Protein AF-A0A4Y7PUH2-F1 (afdb_monomer_lite)

Sequence (169 aa):
MDHGSFLKLSSLLRPISTHQSQHYDCTCISAQPSDKLIPETSFTLYLKQKSTLPPDWSSHIQSKGQLYFYNRTTRIVTEANVHDVSTLERICRWSLVLYHMVRIEQFNLPPRFEIFLELEEGDCDACNYYLVDHDSQTEFWLQDVNSDEVFGLITNIRALRMSIVLLNP

InterPro domains:
  IPR001202 WW domain [PS50020] (51-75)
  IPR036020 WW domain superfamily [SSF51045] (46-76)

Organism: NCBI:txid50990

pLDDT: mean 74.88, std 19.18, range [26.8, 96.44]

Foldseek 3Di:
DDPVVLVVQVVLEAEADPVPPCVPVPPPPPPDDDDDDDPPCNVVVVVVPPLPQDPQKDWDADPVRQIWIARPVLQEIESFDRSDVVSVVLVVVVSVSVVVLCVVVVPDDDPDKHKYWYADPDPRSHIYIWMADPVLLEIDDSDDDDCCVRVVPCPDCVVVPRYDDVDDD

Secondary structure (DSSP, 8-state):
--HHHHHHHHHTEEE--TTTSGGG---------------TTHHHHHTT---PPPTTEEEEE-TTS-EEEEETTTTEEE-S-TTSHHHHHHHHHHHHHHHHHHHHTT----TTEEEEEEEPSSS---EEEEEEETTTTEEE-SS---HHHHHTT---TTGGGTTS-----

Radius of gyration: 18.95 Å; chains: 1; bounding box: 45×47×54 Å

Structure (mmCIF, N/CA/C/O backbone):
data_AF-A0A4Y7PUH2-F1
#
_entry.id   AF-A0A4Y7PUH2-F1
#
loop_
_atom_site.group_PDB
_atom_site.id
_atom_site.type_symbol
_atom_site.label_atom_id
_atom_site.label_alt_id
_atom_site.label_comp_id
_atom_site.label_asym_id
_atom_site.label_entity_id
_atom_site.label_seq_id
_atom_site.pdbx_PDB_ins_code
_atom_site.Cartn_x
_atom_site.Cartn_y
_atom_site.Cartn_z
_atom_site.occupancy
_atom_site.B_iso_or_equiv
_atom_site.auth_seq_id
_atom_site.auth_comp_id
_atom_site.auth_asym_id
_atom_site.auth_atom_id
_atom_site.pdbx_PDB_model_num
ATOM 1 N N . MET A 1 1 ? 0.565 8.765 -16.390 1.00 64.94 1 MET A N 1
ATOM 2 C CA . MET A 1 1 ? 1.526 7.662 -16.578 1.00 64.94 1 MET A CA 1
ATOM 3 C C . MET A 1 1 ? 1.297 7.101 -17.972 1.00 64.94 1 MET A C 1
ATOM 5 O O . MET A 1 1 ? 0.141 6.865 -18.307 1.00 64.94 1 MET A O 1
ATOM 9 N N . ASP A 1 2 ? 2.329 7.004 -18.809 1.00 83.50 2 ASP A N 1
ATOM 10 C CA . ASP A 1 2 ? 2.220 6.355 -20.122 1.00 83.50 2 ASP A CA 1
ATOM 11 C C . ASP A 1 2 ? 2.234 4.822 -19.980 1.00 83.50 2 ASP A C 1
ATOM 13 O O . ASP A 1 2 ? 2.615 4.287 -18.936 1.00 83.50 2 ASP A O 1
ATOM 17 N N . HIS A 1 3 ? 1.804 4.113 -21.026 1.00 76.81 3 HIS A N 1
ATOM 18 C CA . HIS A 1 3 ? 1.645 2.658 -20.986 1.00 76.81 3 HIS A CA 1
ATOM 19 C C . HIS A 1 3 ? 2.973 1.906 -20.778 1.00 76.81 3 HIS A C 1
ATOM 21 O O . HIS A 1 3 ? 3.003 0.920 -20.046 1.00 76.81 3 HIS A O 1
ATOM 27 N N . GLY A 1 4 ? 4.082 2.388 -21.353 1.00 76.69 4 GLY A N 1
ATOM 28 C CA . GLY A 1 4 ? 5.394 1.749 -21.211 1.00 76.69 4 GLY A CA 1
ATOM 29 C C . GLY A 1 4 ? 5.956 1.881 -19.795 1.00 76.69 4 GLY A C 1
ATOM 30 O O . GLY A 1 4 ? 6.429 0.902 -19.216 1.00 76.69 4 GLY A O 1
ATOM 31 N N . SER A 1 5 ? 5.839 3.070 -19.200 1.00 77.44 5 SER A N 1
ATOM 32 C CA . SER A 1 5 ? 6.219 3.307 -17.803 1.00 77.44 5 SER A CA 1
ATOM 33 C C . SER A 1 5 ? 5.372 2.495 -16.824 1.00 77.44 5 SER A C 1
ATOM 35 O O . SER A 1 5 ? 5.904 1.980 -15.843 1.00 77.44 5 SER A O 1
ATOM 37 N N . PHE A 1 6 ? 4.071 2.347 -17.098 1.00 79.88 6 PHE A N 1
ATOM 38 C CA . PHE A 1 6 ? 3.175 1.526 -16.284 1.00 79.88 6 PHE A CA 1
ATOM 39 C C . PHE A 1 6 ? 3.603 0.057 -16.270 1.00 79.88 6 PHE A C 1
ATOM 41 O O . PHE A 1 6 ? 3.811 -0.480 -15.189 1.00 79.88 6 PHE A O 1
ATOM 48 N N . LEU A 1 7 ? 3.811 -0.561 -17.441 1.00 79.56 7 LEU A N 1
ATOM 49 C CA . LEU A 1 7 ? 4.207 -1.974 -17.535 1.00 79.56 7 LEU A CA 1
ATOM 50 C C . LEU A 1 7 ? 5.536 -2.256 -16.822 1.00 79.56 7 LEU A C 1
ATOM 52 O O . LEU A 1 7 ? 5.693 -3.275 -16.148 1.00 79.56 7 LEU A O 1
ATOM 56 N N . LYS A 1 8 ? 6.494 -1.329 -16.938 1.00 82.50 8 LYS A N 1
ATOM 57 C CA . LYS A 1 8 ? 7.775 -1.431 -16.235 1.00 82.50 8 LYS A CA 1
ATOM 58 C C . LYS A 1 8 ? 7.584 -1.387 -14.720 1.00 82.50 8 LYS A C 1
ATOM 60 O O . LYS A 1 8 ? 8.140 -2.227 -14.020 1.00 82.50 8 LYS A O 1
ATOM 65 N N . LEU A 1 9 ? 6.800 -0.439 -14.212 1.00 81.00 9 LEU A N 1
ATOM 66 C CA . LEU A 1 9 ? 6.556 -0.319 -12.775 1.00 81.00 9 LEU A CA 1
ATOM 67 C C . LEU A 1 9 ? 5.742 -1.497 -12.238 1.00 81.00 9 LEU A C 1
ATOM 69 O O . LEU A 1 9 ? 6.120 -2.066 -11.223 1.00 81.00 9 LEU A O 1
ATOM 73 N N . SER A 1 10 ? 4.689 -1.932 -12.931 1.00 79.94 10 SER A N 1
ATOM 74 C CA . SER A 1 10 ? 3.883 -3.078 -12.497 1.00 79.94 10 SER A CA 1
ATOM 75 C C . SER A 1 10 ? 4.691 -4.375 -12.408 1.00 79.94 10 SER A C 1
ATOM 77 O O . SER A 1 10 ? 4.358 -5.228 -11.597 1.00 79.94 10 SER A O 1
ATOM 79 N N . SER A 1 11 ? 5.765 -4.520 -13.198 1.00 84.12 11 SER A N 1
ATOM 80 C CA . SER A 1 11 ? 6.675 -5.676 -13.111 1.00 84.12 11 SER A CA 1
ATOM 81 C C . SER A 1 11 ? 7.577 -5.679 -11.869 1.00 84.12 11 SER A C 1
ATOM 83 O O . SER A 1 11 ? 8.101 -6.721 -11.491 1.00 84.12 11 SER A O 1
ATOM 85 N N . LEU A 1 12 ? 7.756 -4.519 -11.233 1.00 87.88 12 LEU A N 1
ATOM 86 C CA . LEU A 1 12 ? 8.532 -4.347 -10.000 1.00 87.88 12 LEU A CA 1
ATOM 87 C C . LEU A 1 12 ? 7.647 -4.396 -8.744 1.00 87.88 12 LEU A C 1
ATOM 89 O O . LEU A 1 12 ? 8.151 -4.324 -7.622 1.00 87.88 12 LEU A O 1
ATOM 93 N N . LEU A 1 13 ? 6.332 -4.510 -8.934 1.00 87.94 13 LEU A N 1
ATOM 94 C CA . LEU A 1 13 ? 5.359 -4.661 -7.870 1.00 87.94 13 LEU A CA 1
ATOM 95 C C . LEU A 1 13 ? 5.137 -6.154 -7.613 1.00 87.94 13 LEU A C 1
ATOM 97 O O . LEU A 1 13 ? 4.629 -6.867 -8.476 1.00 87.94 13 LEU A O 1
ATOM 101 N N . ARG A 1 14 ? 5.541 -6.624 -6.434 1.00 89.38 14 ARG A N 1
ATOM 102 C CA . ARG A 1 14 ? 5.593 -8.046 -6.093 1.00 89.38 14 ARG A CA 1
ATOM 103 C C . ARG A 1 14 ? 4.482 -8.416 -5.114 1.00 89.38 14 ARG A C 1
ATOM 105 O O . ARG A 1 14 ? 4.416 -7.833 -4.029 1.00 89.38 14 ARG A O 1
ATOM 112 N N . PRO A 1 15 ? 3.621 -9.378 -5.454 1.00 86.38 15 PRO A N 1
ATOM 113 C CA . PRO A 1 15 ? 2.655 -9.898 -4.506 1.00 86.38 15 PRO A CA 1
ATOM 114 C C . PRO A 1 15 ? 3.385 -10.744 -3.453 1.00 86.38 15 PRO A C 1
ATOM 116 O O . PRO A 1 15 ? 4.144 -11.647 -3.799 1.00 86.38 15 PRO A O 1
ATOM 119 N N . ILE A 1 16 ? 3.171 -10.444 -2.172 1.00 84.00 16 ILE A N 1
ATOM 120 C CA . ILE A 1 16 ? 3.714 -11.222 -1.044 1.00 84.00 16 ILE A CA 1
ATOM 121 C C . ILE A 1 16 ? 2.590 -11.613 -0.086 1.00 84.00 16 ILE A C 1
ATOM 123 O O . ILE A 1 16 ? 1.571 -10.930 -0.046 1.00 84.00 16 ILE A O 1
ATOM 127 N N . SER A 1 17 ? 2.760 -12.662 0.717 1.00 75.50 17 SER A N 1
ATOM 128 C CA . SER A 1 17 ? 1.884 -12.893 1.879 1.00 75.50 17 SER A CA 1
ATOM 129 C C . SER A 1 17 ? 2.405 -12.191 3.130 1.00 75.50 17 SER A C 1
ATOM 131 O O . SER A 1 17 ? 3.594 -11.872 3.237 1.00 75.50 17 SER A O 1
ATOM 133 N N . THR A 1 18 ? 1.545 -12.021 4.135 1.00 67.12 18 THR A N 1
ATOM 134 C CA . THR A 1 18 ? 1.969 -11.553 5.467 1.00 67.12 18 THR A CA 1
ATOM 135 C C . THR A 1 18 ? 3.112 -12.378 6.067 1.00 67.12 18 THR A C 1
ATOM 137 O O . THR A 1 18 ? 3.957 -11.835 6.774 1.00 67.12 18 THR A O 1
ATOM 140 N N . HIS A 1 19 ? 3.207 -13.671 5.749 1.00 60.62 19 HIS A N 1
ATOM 141 C CA . HIS A 1 19 ? 4.294 -14.542 6.210 1.00 60.62 19 HIS A CA 1
ATOM 142 C C . HIS A 1 19 ? 5.646 -14.276 5.542 1.00 60.62 19 HIS A C 1
ATOM 144 O O . HIS A 1 19 ? 6.674 -14.672 6.085 1.00 60.62 19 HIS A O 1
ATOM 150 N N . GLN A 1 20 ? 5.641 -13.653 4.366 1.00 52.41 20 GLN A N 1
ATOM 151 C CA . GLN A 1 20 ? 6.848 -13.274 3.631 1.00 52.41 20 GLN A CA 1
ATOM 152 C C . GLN A 1 20 ? 7.267 -11.834 3.921 1.00 52.41 20 GLN A C 1
ATOM 154 O O . GLN A 1 20 ? 8.416 -11.475 3.672 1.00 52.41 20 GLN A O 1
ATOM 159 N N . SER A 1 21 ? 6.349 -11.016 4.444 1.00 57.88 21 SER A N 1
ATOM 160 C CA . SER A 1 21 ? 6.697 -9.686 4.930 1.00 57.88 21 SER A CA 1
ATOM 161 C C . SER A 1 21 ? 7.622 -9.805 6.138 1.00 57.88 21 SER A C 1
ATOM 163 O O . SER A 1 21 ? 7.369 -10.587 7.061 1.00 57.88 21 SER A O 1
ATOM 165 N N . GLN A 1 22 ? 8.680 -8.992 6.166 1.00 57.22 22 GLN A N 1
ATOM 166 C CA . GLN A 1 22 ? 9.618 -8.957 7.299 1.00 57.22 22 GLN A CA 1
ATOM 167 C C . GLN A 1 22 ? 8.967 -8.398 8.573 1.00 57.22 22 GLN A C 1
ATOM 169 O O . GLN A 1 22 ? 9.548 -8.431 9.653 1.00 57.22 22 GLN A O 1
ATOM 174 N N . HIS A 1 23 ? 7.717 -7.957 8.459 1.00 52.09 23 HIS A N 1
ATOM 175 C CA . HIS A 1 23 ? 6.842 -7.486 9.513 1.00 52.09 23 HIS A CA 1
ATOM 176 C C . HIS A 1 23 ? 6.831 -8.346 10.795 1.00 52.09 23 HIS A C 1
ATOM 178 O O . HIS A 1 23 ? 6.730 -7.825 11.910 1.00 52.09 23 HIS A O 1
ATOM 184 N N . TYR A 1 24 ? 6.933 -9.677 10.665 1.00 44.84 24 TYR A N 1
ATOM 185 C CA . TYR A 1 24 ? 6.980 -10.591 11.815 1.00 44.84 24 TYR A CA 1
ATOM 186 C C . TYR A 1 24 ? 8.388 -10.981 12.258 1.00 44.84 24 TYR A C 1
ATOM 188 O O . TYR A 1 24 ? 8.549 -11.408 13.409 1.00 44.84 24 TYR A O 1
ATOM 196 N N . ASP A 1 25 ? 9.384 -10.782 11.400 1.00 47.47 25 ASP A N 1
ATOM 197 C CA . ASP A 1 25 ? 10.792 -10.978 11.709 1.00 47.47 25 ASP A CA 1
ATOM 198 C C . ASP A 1 25 ? 11.315 -9.727 12.416 1.00 47.47 25 ASP A C 1
ATOM 200 O O . ASP A 1 25 ? 12.169 -8.985 11.942 1.00 47.47 25 ASP A O 1
ATOM 204 N N . CYS A 1 26 ? 10.806 -9.501 13.629 1.00 44.28 26 CYS A N 1
ATOM 205 C CA . CYS A 1 26 ? 11.509 -8.671 14.591 1.00 44.28 26 CYS A CA 1
ATOM 206 C C . CYS A 1 26 ? 12.838 -9.362 14.925 1.00 44.28 26 CYS A C 1
ATOM 208 O O . CYS A 1 26 ? 12.953 -10.048 15.944 1.00 44.28 26 CYS A O 1
ATOM 210 N N . THR A 1 27 ? 13.882 -9.142 14.125 1.00 42.72 27 THR A N 1
ATOM 211 C CA . THR A 1 27 ? 15.232 -9.123 14.678 1.00 42.72 27 THR A CA 1
ATOM 212 C C . THR A 1 27 ? 15.263 -7.940 15.619 1.00 42.72 27 THR A C 1
ATOM 214 O O . THR A 1 27 ? 15.503 -6.801 15.225 1.00 42.72 27 THR A O 1
ATOM 217 N N . CYS A 1 28 ? 14.936 -8.219 16.877 1.00 42.75 28 CYS A N 1
ATOM 218 C CA . CYS A 1 28 ? 15.241 -7.354 17.988 1.00 42.75 28 CYS A CA 1
ATOM 219 C C . CYS A 1 28 ? 16.679 -6.879 17.789 1.00 42.75 28 CYS A C 1
ATOM 221 O O . CYS A 1 28 ? 17.634 -7.643 17.928 1.00 42.75 28 CYS A O 1
ATOM 223 N N . ILE A 1 29 ? 16.837 -5.609 17.414 1.00 44.12 29 ILE A N 1
ATOM 224 C CA . ILE A 1 29 ? 18.108 -4.929 17.582 1.00 44.12 29 ILE A CA 1
ATOM 225 C C . ILE A 1 29 ? 18.363 -5.072 19.073 1.00 44.12 29 ILE A C 1
ATOM 227 O O . ILE A 1 29 ? 17.674 -4.457 19.886 1.00 44.12 29 ILE A O 1
ATOM 231 N N . SER A 1 30 ? 19.257 -5.993 19.428 1.00 48.50 30 SER A N 1
ATOM 232 C CA . SER A 1 30 ? 19.670 -6.224 20.799 1.00 48.50 30 SER A CA 1
ATOM 233 C C . SER A 1 30 ? 20.209 -4.896 21.297 1.00 48.50 30 SER A C 1
ATOM 235 O O . SER A 1 30 ? 21.355 -4.547 21.010 1.00 48.50 30 SER A O 1
ATOM 237 N N . ALA A 1 31 ? 19.372 -4.135 21.999 1.00 49.56 31 ALA A N 1
ATOM 238 C CA . ALA A 1 31 ? 19.774 -2.899 22.627 1.00 49.56 31 ALA A CA 1
ATOM 239 C C . ALA A 1 31 ? 20.874 -3.266 23.620 1.00 49.56 31 ALA A C 1
ATOM 241 O O . ALA A 1 31 ? 20.620 -3.908 24.637 1.00 49.56 31 ALA A O 1
ATOM 242 N N . GLN A 1 32 ? 22.115 -2.932 23.276 1.00 54.34 32 GLN A N 1
ATOM 243 C CA . GLN A 1 32 ? 23.219 -3.072 24.208 1.00 54.34 32 GLN A CA 1
ATOM 244 C C . GLN A 1 32 ? 22.957 -2.074 25.341 1.00 54.34 32 GLN A C 1
ATOM 246 O O . GLN A 1 32 ? 22.772 -0.885 25.051 1.00 54.34 32 GLN A O 1
ATOM 251 N N . PRO A 1 33 ? 22.888 -2.520 26.608 1.00 51.47 33 PRO A N 1
ATOM 252 C CA . PRO A 1 33 ? 22.777 -1.608 27.731 1.00 51.47 33 PRO A CA 1
ATOM 253 C C . PRO A 1 33 ? 23.943 -0.623 27.666 1.00 51.47 33 PRO A C 1
ATOM 255 O O . PRO A 1 33 ? 25.106 -1.019 27.666 1.00 51.47 33 PRO A O 1
ATOM 258 N N . SER A 1 34 ? 23.630 0.662 27.556 1.00 67.38 34 SER A N 1
ATOM 259 C CA . SER A 1 34 ? 24.613 1.733 27.611 1.00 67.38 34 SER A CA 1
ATOM 260 C C . SER A 1 34 ? 24.037 2.821 28.485 1.00 67.38 34 SER A C 1
ATOM 262 O O . SER A 1 34 ? 22.933 3.308 28.230 1.00 67.38 34 SER A O 1
ATOM 264 N N . ASP A 1 35 ? 24.814 3.236 29.475 1.00 67.12 35 ASP A N 1
ATOM 265 C CA . ASP A 1 35 ? 24.467 4.379 30.298 1.00 67.12 35 ASP A CA 1
ATOM 266 C C . ASP A 1 35 ? 24.505 5.628 29.417 1.00 67.12 35 ASP A C 1
ATOM 268 O O . ASP A 1 35 ? 25.559 6.072 28.958 1.00 67.12 35 ASP A O 1
ATOM 272 N N . LYS A 1 36 ? 23.326 6.170 29.121 1.00 70.06 36 LYS A N 1
ATOM 273 C CA . LYS A 1 36 ? 23.182 7.480 28.496 1.00 70.06 36 LYS A CA 1
ATOM 274 C C . LYS A 1 36 ? 22.710 8.439 29.571 1.00 70.06 36 LYS A C 1
ATOM 276 O O . LYS A 1 36 ? 21.641 8.253 30.147 1.00 70.06 36 LYS A O 1
ATOM 281 N N . LEU A 1 37 ? 23.508 9.471 29.831 1.00 73.88 37 LEU A N 1
ATOM 282 C CA . LEU A 1 37 ? 23.053 10.611 30.616 1.00 73.88 37 LEU A CA 1
ATOM 283 C C . LEU A 1 37 ? 21.827 11.197 29.910 1.00 73.88 37 LEU A C 1
ATOM 285 O O . LEU A 1 37 ? 21.901 11.534 28.729 1.00 73.88 37 LEU A O 1
ATOM 289 N N . ILE A 1 38 ? 20.705 11.281 30.622 1.00 67.19 38 ILE A N 1
ATOM 290 C CA . ILE A 1 38 ? 19.497 11.958 30.152 1.00 67.19 38 ILE A CA 1
ATOM 291 C C . ILE A 1 38 ? 19.600 13.397 30.669 1.00 67.19 38 ILE A C 1
ATOM 293 O O . ILE A 1 38 ? 19.306 13.627 31.842 1.00 67.19 38 ILE A O 1
ATOM 297 N N . PRO A 1 39 ? 20.070 14.371 29.865 1.00 72.56 39 PRO A N 1
ATOM 298 C CA . PRO A 1 39 ? 20.115 15.757 30.306 1.00 72.56 39 PRO A CA 1
ATOM 299 C C . PRO A 1 39 ? 18.710 16.244 30.670 1.00 72.56 39 PRO A C 1
ATOM 301 O O . PRO A 1 39 ? 17.730 15.875 30.016 1.00 72.56 39 PRO A O 1
ATOM 304 N N . GLU A 1 40 ? 18.618 17.106 31.683 1.00 61.88 40 GLU A N 1
ATOM 305 C CA . GLU A 1 40 ? 17.364 17.636 32.252 1.00 61.88 40 GLU A CA 1
ATOM 306 C C . GLU A 1 40 ? 16.456 18.341 31.218 1.00 61.88 40 GLU A C 1
ATOM 308 O O . GLU A 1 40 ? 15.274 18.566 31.459 1.00 61.88 40 GLU A O 1
ATOM 313 N N . THR A 1 41 ? 16.972 18.629 30.020 1.00 56.34 41 THR A N 1
ATOM 314 C CA . THR A 1 41 ? 16.263 19.259 28.896 1.00 56.34 41 THR A CA 1
ATOM 315 C C . THR A 1 41 ? 15.731 18.279 27.840 1.00 56.34 41 THR A C 1
ATOM 317 O O . THR A 1 41 ? 15.095 18.707 26.874 1.00 56.34 41 THR A O 1
ATOM 320 N N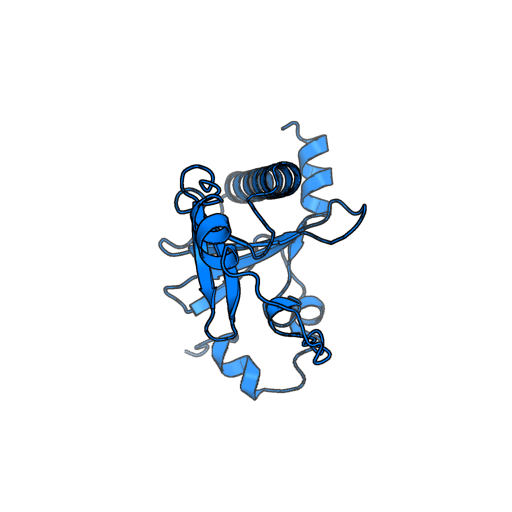 . SER A 1 42 ? 15.944 16.968 28.008 1.00 58.22 42 SER A N 1
ATOM 321 C CA . SER A 1 42 ? 15.557 15.938 27.024 1.00 58.22 42 SER A CA 1
ATOM 322 C C . SER A 1 42 ? 14.043 15.888 26.783 1.00 58.22 42 SER A C 1
ATOM 324 O O . SER A 1 42 ? 13.595 15.726 25.648 1.00 58.22 42 SER A O 1
ATOM 326 N N . PHE A 1 43 ? 13.244 16.106 27.831 1.00 56.62 43 PHE A N 1
ATOM 327 C CA . PHE A 1 43 ? 11.781 16.127 27.735 1.00 56.62 43 PHE A CA 1
ATOM 328 C C . PHE A 1 43 ? 11.255 17.331 26.937 1.00 56.62 43 PHE A C 1
ATOM 330 O O . PHE A 1 43 ? 10.250 17.223 26.235 1.00 56.62 43 PHE A O 1
ATOM 337 N N . THR A 1 44 ? 11.949 18.469 26.987 1.00 53.34 44 THR A N 1
ATOM 338 C CA . THR A 1 44 ? 11.523 19.712 26.326 1.00 53.34 44 THR A CA 1
ATOM 339 C C . THR A 1 44 ? 11.809 19.699 24.824 1.00 53.34 44 THR A C 1
ATOM 341 O O . THR A 1 44 ? 11.069 20.303 24.048 1.00 53.34 44 THR A O 1
ATOM 344 N N . LEU A 1 45 ? 12.858 18.991 24.392 1.00 49.81 45 LEU A N 1
ATOM 345 C CA . LEU A 1 45 ? 13.185 18.823 22.972 1.00 49.81 45 LEU A CA 1
ATOM 346 C C . LEU A 1 45 ? 12.237 17.837 22.274 1.00 49.81 45 LEU A C 1
ATOM 348 O O . LEU A 1 45 ? 11.830 18.097 21.142 1.00 49.81 45 LEU A O 1
ATOM 352 N N . TYR A 1 46 ? 11.815 16.771 22.963 1.00 50.41 46 TYR A N 1
ATOM 353 C CA . TYR A 1 46 ? 10.884 15.770 22.425 1.00 50.41 46 TYR A CA 1
ATOM 354 C C . TYR A 1 46 ? 9.523 16.372 22.036 1.00 50.41 46 TYR A C 1
ATOM 356 O O . TYR A 1 46 ? 8.970 16.057 20.986 1.00 50.41 46 TYR A O 1
ATOM 364 N N . LEU A 1 47 ? 9.010 17.319 22.827 1.00 48.75 47 LEU A N 1
ATOM 365 C CA . LEU A 1 47 ? 7.743 18.000 22.530 1.00 48.75 47 LEU A CA 1
ATOM 366 C C . LEU A 1 47 ? 7.825 18.963 21.336 1.00 48.75 47 LEU A C 1
ATOM 368 O O . LEU A 1 47 ? 6.795 19.313 20.758 1.00 48.75 47 LEU A O 1
ATOM 372 N N . LYS A 1 48 ? 9.028 19.409 20.956 1.00 46.97 48 LYS A N 1
ATOM 373 C CA . LYS A 1 48 ? 9.213 20.436 19.921 1.00 46.97 48 LYS A CA 1
ATOM 374 C C . LYS A 1 48 ? 9.252 19.866 18.502 1.00 46.97 48 LYS A C 1
ATOM 376 O O . LYS A 1 48 ? 9.090 20.618 17.547 1.00 46.97 48 LYS A O 1
ATOM 381 N N . GLN A 1 49 ? 9.411 18.553 18.355 1.00 50.47 49 GLN A N 1
ATOM 382 C CA . GLN A 1 49 ? 9.502 17.886 17.059 1.00 50.47 49 GLN A CA 1
ATOM 383 C C . GLN A 1 49 ? 8.241 17.069 16.764 1.00 50.47 49 GLN A C 1
ATOM 385 O O . GLN A 1 49 ? 8.303 15.904 16.389 1.00 50.47 49 GLN A O 1
ATOM 390 N N . LYS A 1 50 ? 7.063 17.685 16.918 1.00 51.16 50 LYS A N 1
ATOM 391 C CA . LYS A 1 50 ? 5.839 17.137 16.329 1.00 51.16 50 LYS A CA 1
ATOM 392 C C . LYS A 1 50 ? 5.902 17.393 14.823 1.00 51.16 50 LYS A C 1
ATOM 394 O O . LYS A 1 50 ? 5.352 18.380 14.339 1.00 51.16 50 LYS A O 1
ATOM 399 N N . SER A 1 51 ? 6.640 16.554 14.095 1.00 60.97 51 SER A N 1
ATOM 400 C CA . SER A 1 51 ? 6.564 16.515 12.637 1.00 60.97 51 SER A CA 1
ATOM 401 C C . SER A 1 51 ? 5.106 16.248 12.277 1.00 60.97 51 SER A C 1
ATOM 403 O O . SER A 1 51 ? 4.524 15.222 12.628 1.00 60.97 51 SER A O 1
ATOM 405 N N . THR A 1 52 ? 4.461 17.227 11.655 1.00 78.19 52 THR A N 1
ATOM 406 C CA . THR A 1 52 ? 3.098 17.051 11.166 1.00 78.19 52 THR A CA 1
ATOM 407 C C . THR A 1 52 ? 3.139 15.998 10.070 1.00 78.19 52 THR A C 1
ATOM 409 O O . THR A 1 52 ? 3.894 16.146 9.108 1.00 78.19 52 THR A O 1
ATOM 412 N N . LEU A 1 53 ? 2.364 14.925 10.233 1.00 84.44 53 LEU A N 1
ATOM 413 C CA . LEU A 1 53 ? 2.164 13.954 9.164 1.00 84.44 53 LEU A CA 1
ATOM 414 C C . LEU A 1 53 ? 1.561 14.651 7.936 1.00 84.44 53 LEU A C 1
ATOM 416 O O . LEU A 1 53 ? 0.846 15.651 8.094 1.00 84.44 53 LEU A O 1
ATOM 420 N N .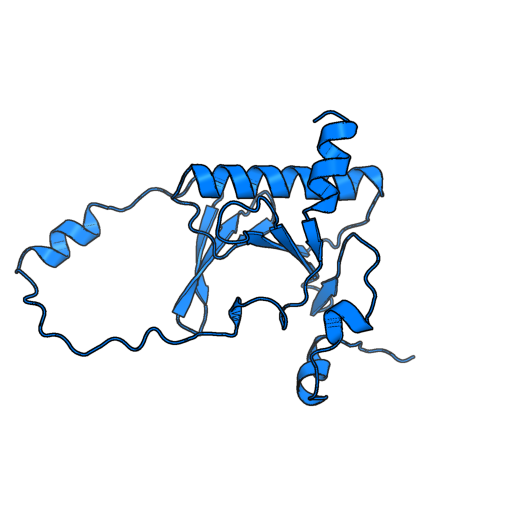 PRO A 1 54 ? 1.822 14.138 6.723 1.00 85.56 54 PRO A N 1
ATOM 421 C CA . PRO A 1 54 ? 1.127 14.616 5.539 1.00 85.56 54 PRO A CA 1
ATOM 422 C C . PRO A 1 54 ? -0.399 14.439 5.694 1.00 85.56 54 PRO A C 1
ATOM 424 O O . PRO A 1 54 ? -0.845 13.619 6.503 1.00 85.56 54 PRO A O 1
ATOM 427 N N . PRO A 1 55 ? -1.221 15.180 4.931 1.00 88.00 55 PRO A N 1
ATOM 428 C CA . PRO A 1 55 ? -2.676 15.058 4.995 1.00 88.00 55 PRO A CA 1
ATOM 429 C C . PRO A 1 55 ? -3.153 13.607 4.841 1.00 88.00 55 PRO A C 1
ATOM 431 O O . PRO A 1 55 ? -2.574 12.834 4.080 1.00 88.00 55 PRO A O 1
ATOM 434 N N . ASP A 1 56 ? -4.211 13.253 5.569 1.00 92.31 56 ASP A N 1
ATOM 435 C CA . ASP A 1 56 ? -4.844 11.923 5.606 1.00 92.31 56 ASP A CA 1
ATOM 436 C C . ASP A 1 56 ? -3.994 10.767 6.151 1.00 92.31 56 ASP A C 1
ATOM 438 O O . ASP A 1 56 ? -4.514 9.655 6.287 1.00 92.31 56 ASP A O 1
ATOM 442 N N . TRP A 1 57 ? -2.735 11.016 6.521 1.00 94.00 57 TRP A N 1
ATOM 443 C CA . TRP A 1 57 ? -1.889 10.041 7.198 1.00 94.00 57 TRP A CA 1
ATOM 444 C C . TRP A 1 57 ? -2.067 10.091 8.713 1.00 94.00 57 TRP A C 1
ATOM 446 O O . TRP A 1 57 ? -2.139 11.148 9.341 1.00 94.00 57 TRP A O 1
ATOM 456 N N . SER A 1 58 ? -2.082 8.909 9.312 1.00 93.62 58 SER A N 1
ATOM 457 C CA . SER A 1 58 ? -2.092 8.694 10.755 1.00 93.62 58 SER A CA 1
ATOM 458 C C . SER A 1 58 ? -1.033 7.661 11.112 1.00 93.62 58 SER A C 1
ATOM 460 O O . SER A 1 58 ? -0.801 6.737 10.337 1.00 93.62 58 SER A O 1
ATOM 462 N N . SER A 1 59 ? -0.369 7.831 12.252 1.00 92.25 59 SER A N 1
ATOM 463 C CA . SER A 1 59 ? 0.579 6.851 12.773 1.00 92.25 59 SER A CA 1
ATOM 464 C C . SER A 1 59 ? -0.054 6.047 13.898 1.00 92.25 59 SER A C 1
ATOM 466 O O . SER A 1 59 ? -0.839 6.566 14.695 1.00 92.25 59 SER A O 1
ATOM 468 N N . HIS A 1 60 ? 0.302 4.774 13.956 1.00 89.69 60 HIS A N 1
ATOM 469 C CA . HIS A 1 60 ? -0.238 3.806 14.897 1.00 89.69 60 HIS A CA 1
ATOM 470 C C . HIS A 1 60 ? 0.875 2.867 15.338 1.00 89.69 60 HIS A C 1
ATOM 472 O O . HIS A 1 60 ? 1.845 2.643 14.617 1.00 89.69 60 HIS A O 1
ATOM 478 N N . ILE A 1 61 ? 0.731 2.306 16.531 1.00 84.44 61 ILE A N 1
ATOM 479 C CA . ILE A 1 61 ? 1.681 1.338 17.070 1.00 84.44 61 ILE A CA 1
ATOM 480 C C . ILE A 1 61 ? 0.957 0.005 17.168 1.00 84.44 61 ILE A C 1
ATOM 482 O O . ILE A 1 61 ? -0.120 -0.085 17.760 1.00 84.44 61 ILE A O 1
ATOM 486 N N . GLN A 1 62 ? 1.532 -1.030 16.571 1.00 78.12 62 GLN A N 1
ATOM 487 C CA . GLN A 1 62 ? 1.012 -2.381 16.710 1.00 78.12 62 GLN A CA 1
ATOM 488 C C . GLN A 1 62 ? 1.257 -2.941 18.111 1.00 78.12 62 GLN A C 1
ATOM 490 O O . GLN A 1 62 ? 2.096 -2.450 18.862 1.00 78.12 62 GLN A O 1
ATOM 495 N N . SER A 1 63 ? 0.591 -4.044 18.453 1.00 75.69 63 SER A N 1
ATOM 496 C CA . SER A 1 63 ? 0.753 -4.706 19.756 1.00 75.69 63 SER A CA 1
ATOM 497 C C . SER A 1 63 ? 2.200 -5.109 20.080 1.00 75.69 63 SER A C 1
ATOM 499 O O . SER A 1 63 ? 2.558 -5.184 21.253 1.00 75.69 63 SER A O 1
ATOM 501 N N . LYS A 1 64 ? 3.045 -5.325 19.062 1.00 70.00 64 LYS A N 1
ATOM 502 C CA . LYS A 1 64 ? 4.477 -5.640 19.206 1.00 70.00 64 LYS A CA 1
ATOM 503 C C . LYS A 1 64 ? 5.398 -4.413 19.279 1.00 70.00 64 LYS A C 1
ATOM 505 O O . LYS A 1 64 ? 6.608 -4.576 19.380 1.00 70.00 64 LYS A O 1
ATOM 510 N N . GLY A 1 65 ? 4.852 -3.198 19.235 1.00 74.38 65 GLY A N 1
ATOM 511 C CA . GLY A 1 65 ? 5.624 -1.953 19.299 1.00 74.38 65 GLY A CA 1
ATOM 512 C C . GLY A 1 65 ? 6.093 -1.411 17.946 1.00 74.38 65 GLY A C 1
ATOM 513 O O . GLY A 1 65 ? 6.701 -0.345 17.914 1.00 74.38 65 GLY A O 1
ATOM 514 N N . GLN A 1 66 ? 5.789 -2.096 16.840 1.00 81.44 66 GLN A N 1
ATOM 515 C CA . GLN A 1 66 ? 6.133 -1.636 15.497 1.00 81.44 66 GLN A CA 1
ATOM 516 C C . GLN A 1 66 ? 5.258 -0.442 15.086 1.00 81.44 66 GLN A C 1
ATOM 518 O O . GLN A 1 66 ? 4.032 -0.471 15.242 1.00 81.44 66 GLN A O 1
ATOM 523 N N . LEU A 1 67 ? 5.899 0.617 14.587 1.00 87.69 67 LEU A N 1
ATOM 524 C CA . LEU A 1 67 ? 5.235 1.808 14.062 1.00 87.69 67 LEU A CA 1
ATOM 525 C C . LEU A 1 67 ? 4.771 1.536 12.632 1.00 87.69 67 LEU A C 1
ATOM 527 O O . LEU A 1 67 ? 5.564 1.102 11.799 1.00 87.69 67 LEU A O 1
ATOM 531 N N . TYR A 1 68 ? 3.516 1.863 12.348 1.00 91.81 68 TYR A N 1
ATOM 532 C CA . TYR A 1 68 ? 2.983 1.870 10.995 1.00 91.81 68 TYR A CA 1
ATOM 533 C C . TYR A 1 68 ? 2.179 3.138 10.732 1.00 91.81 68 TYR A C 1
ATOM 535 O O . TYR A 1 68 ? 1.729 3.837 11.647 1.00 91.81 68 TYR A O 1
ATOM 543 N N . PHE A 1 69 ? 1.998 3.427 9.454 1.00 94.88 69 PHE A N 1
ATOM 544 C CA . PHE A 1 69 ? 1.282 4.580 8.955 1.00 94.88 69 PHE A CA 1
ATOM 545 C C . PHE A 1 69 ? 0.101 4.123 8.115 1.00 94.88 69 PHE A C 1
ATOM 547 O O . PHE A 1 69 ? 0.208 3.194 7.317 1.00 94.88 69 PHE A O 1
ATOM 554 N N . TYR A 1 70 ? -1.022 4.804 8.292 1.00 95.62 70 TYR A N 1
ATOM 555 C CA . TYR A 1 70 ? -2.256 4.548 7.571 1.00 95.62 70 TYR A CA 1
ATOM 556 C C . TYR A 1 70 ? -2.741 5.818 6.880 1.00 95.62 70 TYR A C 1
ATOM 558 O O . TYR A 1 70 ? -2.916 6.848 7.541 1.00 95.62 70 TYR A O 1
ATOM 566 N N . ASN A 1 71 ? -2.991 5.734 5.573 1.00 96.19 71 ASN A N 1
ATOM 567 C CA . ASN A 1 71 ? -3.643 6.782 4.800 1.00 96.19 71 ASN A CA 1
ATOM 568 C C . ASN A 1 71 ? -5.133 6.474 4.630 1.00 96.19 71 ASN A C 1
ATOM 570 O O . ASN A 1 71 ? -5.503 5.508 3.965 1.00 96.19 71 ASN A O 1
ATOM 574 N N . ARG A 1 72 ? -6.004 7.331 5.166 1.00 94.12 72 ARG A N 1
ATOM 575 C CA . ARG A 1 72 ? -7.459 7.112 5.128 1.00 94.12 72 ARG A CA 1
ATOM 576 C C . ARG A 1 72 ? -8.061 7.186 3.721 1.00 94.12 72 ARG A C 1
ATOM 578 O O . ARG A 1 72 ? -9.059 6.518 3.454 1.00 94.12 72 ARG A O 1
ATOM 585 N N . THR A 1 73 ? -7.498 8.012 2.847 1.00 92.38 73 THR A N 1
ATOM 586 C CA . THR A 1 73 ? -8.044 8.287 1.512 1.00 92.38 73 THR A CA 1
ATOM 587 C C . THR A 1 73 ? -7.708 7.164 0.539 1.00 92.38 73 THR A C 1
ATOM 589 O O . THR A 1 73 ? -8.584 6.681 -0.175 1.00 92.38 73 THR A O 1
ATOM 592 N N . THR A 1 74 ? -6.456 6.706 0.538 1.00 92.94 74 THR A N 1
ATOM 593 C CA . THR A 1 74 ? -5.991 5.616 -0.333 1.00 92.94 74 THR A CA 1
ATOM 594 C C . THR A 1 74 ? -6.097 4.235 0.310 1.00 92.94 74 THR A C 1
ATOM 596 O O . THR A 1 74 ? -5.939 3.239 -0.390 1.00 92.94 74 THR A O 1
ATOM 599 N N . ARG A 1 75 ? -6.385 4.175 1.617 1.00 95.25 75 ARG A N 1
ATOM 600 C CA . ARG A 1 75 ? -6.444 2.953 2.440 1.00 95.25 75 ARG A CA 1
ATOM 601 C C . ARG A 1 75 ? -5.137 2.166 2.453 1.00 95.25 75 ARG A C 1
ATOM 603 O O . ARG A 1 75 ? -5.137 0.938 2.482 1.00 95.25 75 ARG A O 1
ATOM 610 N N . ILE A 1 76 ? -4.027 2.892 2.400 1.00 96.44 76 ILE A N 1
ATOM 611 C CA . ILE A 1 76 ? -2.687 2.310 2.406 1.00 96.44 76 ILE A CA 1
ATOM 612 C C . ILE A 1 76 ? -2.194 2.188 3.830 1.00 96.44 76 ILE A C 1
ATOM 614 O O . ILE A 1 76 ? -2.251 3.155 4.588 1.00 96.44 76 ILE A O 1
ATOM 618 N N . VAL A 1 77 ? -1.646 1.024 4.138 1.00 95.56 77 VAL A N 1
ATOM 619 C CA . VAL A 1 77 ? -0.889 0.715 5.340 1.00 95.56 77 VAL A CA 1
ATOM 620 C C . VAL A 1 77 ? 0.567 0.507 4.933 1.00 95.56 77 VAL A C 1
ATOM 622 O O . VAL A 1 77 ? 0.854 -0.190 3.962 1.00 95.56 77 VAL A O 1
ATOM 625 N N . THR A 1 78 ? 1.501 1.126 5.647 1.00 94.56 78 THR A N 1
ATOM 626 C CA . THR A 1 78 ? 2.936 0.915 5.424 1.00 94.56 78 THR A CA 1
ATOM 627 C C . THR A 1 78 ? 3.725 1.117 6.706 1.00 94.56 78 THR A C 1
ATOM 629 O O . THR A 1 78 ? 3.342 1.909 7.565 1.00 94.56 78 THR A O 1
ATOM 632 N N . GLU A 1 79 ? 4.849 0.427 6.825 1.00 92.50 79 GLU A N 1
ATOM 633 C CA . GLU A 1 79 ? 5.805 0.613 7.925 1.00 92.50 79 GLU A CA 1
ATOM 634 C C . GLU A 1 79 ? 6.929 1.577 7.550 1.00 92.50 79 GLU A C 1
ATOM 636 O O . GLU A 1 79 ? 7.691 2.030 8.405 1.00 92.50 79 GLU A O 1
ATOM 641 N N . ALA A 1 80 ? 7.015 1.927 6.264 1.00 91.31 80 ALA A N 1
ATOM 642 C CA . ALA A 1 80 ? 7.992 2.870 5.767 1.00 91.31 80 ALA A CA 1
ATOM 643 C C . ALA A 1 80 ? 7.730 4.262 6.358 1.00 91.31 80 ALA A C 1
ATOM 645 O O . ALA A 1 80 ? 6.589 4.714 6.477 1.00 91.31 80 ALA A O 1
ATOM 646 N N . ASN A 1 81 ? 8.801 4.964 6.726 1.00 90.75 81 ASN A N 1
ATOM 647 C CA . ASN A 1 81 ? 8.702 6.263 7.377 1.00 90.75 81 ASN A CA 1
ATOM 648 C C . ASN A 1 81 ? 8.170 7.350 6.427 1.00 90.75 81 ASN A C 1
ATOM 650 O O . ASN A 1 81 ? 8.936 8.006 5.726 1.00 90.75 81 ASN A O 1
ATOM 654 N N . VAL A 1 82 ? 6.862 7.612 6.463 1.00 92.88 82 VAL A N 1
ATOM 655 C CA . VAL A 1 82 ? 6.210 8.615 5.597 1.00 92.88 82 VAL A CA 1
ATOM 656 C C . VAL A 1 82 ? 6.531 10.071 5.959 1.00 92.88 82 VAL A C 1
ATOM 658 O O . VAL A 1 82 ? 6.082 10.985 5.269 1.00 92.88 82 VAL A O 1
ATOM 661 N N . HIS A 1 83 ? 7.287 10.319 7.035 1.00 89.62 83 HIS A N 1
ATOM 662 C CA . HIS A 1 83 ? 7.848 11.648 7.290 1.00 89.62 83 HIS A CA 1
ATOM 663 C C . HIS A 1 83 ? 9.002 11.981 6.338 1.00 89.62 83 HIS A C 1
ATOM 665 O O . HIS A 1 83 ? 9.284 13.161 6.126 1.00 89.62 83 HIS A O 1
ATOM 671 N N . ASP A 1 84 ? 9.672 10.967 5.783 1.00 90.12 84 ASP A N 1
ATOM 672 C CA . ASP A 1 84 ? 10.665 11.156 4.736 1.00 90.12 84 ASP A CA 1
ATOM 673 C C . ASP A 1 84 ? 9.968 11.377 3.386 1.00 90.12 84 ASP A C 1
ATOM 675 O O . ASP A 1 84 ? 9.136 10.579 2.949 1.00 90.12 84 ASP A O 1
ATOM 679 N N . VAL A 1 85 ? 10.309 12.481 2.721 1.00 89.81 85 VAL A N 1
ATOM 680 C CA . VAL A 1 85 ? 9.645 12.903 1.479 1.00 89.81 85 VAL A CA 1
ATOM 681 C C . VAL A 1 85 ? 9.891 11.896 0.357 1.00 89.81 85 VAL A C 1
ATOM 683 O O . VAL A 1 85 ? 8.956 11.560 -0.363 1.00 89.81 85 VAL A O 1
ATOM 686 N N . SER A 1 86 ? 11.109 11.357 0.248 1.00 90.38 86 SER A N 1
ATOM 687 C CA . SER A 1 86 ? 11.447 10.347 -0.765 1.00 90.38 86 SER A CA 1
ATOM 688 C C . SER A 1 86 ? 10.627 9.067 -0.569 1.00 90.38 86 SER A C 1
ATOM 690 O O . SER A 1 86 ? 10.032 8.534 -1.510 1.00 90.38 86 SER A O 1
ATOM 692 N N . THR A 1 87 ? 10.510 8.614 0.679 1.00 91.81 87 THR A N 1
ATOM 693 C CA . THR A 1 87 ? 9.676 7.473 1.069 1.00 91.81 87 THR A CA 1
ATOM 694 C C . THR A 1 87 ? 8.208 7.713 0.727 1.00 91.81 87 THR A C 1
ATOM 696 O O . THR A 1 87 ? 7.580 6.876 0.075 1.00 91.81 87 THR A O 1
ATOM 699 N N . LEU A 1 88 ? 7.659 8.874 1.095 1.00 93.12 88 LEU A N 1
ATOM 700 C CA . LEU A 1 88 ? 6.278 9.239 0.780 1.00 93.12 88 LEU A CA 1
ATOM 701 C C . LEU A 1 88 ? 6.025 9.281 -0.733 1.00 93.12 88 LEU A C 1
ATOM 703 O O . LEU A 1 88 ? 4.998 8.787 -1.197 1.00 93.12 88 LEU A O 1
ATOM 707 N N . GLU A 1 89 ? 6.950 9.834 -1.516 1.00 92.88 89 GLU A N 1
ATOM 708 C CA . GLU A 1 89 ? 6.857 9.864 -2.978 1.00 92.88 89 GLU A CA 1
ATOM 709 C C . GLU A 1 89 ? 6.854 8.457 -3.584 1.00 92.88 89 GLU A C 1
ATOM 711 O O . GLU A 1 89 ? 6.071 8.194 -4.501 1.00 92.88 89 GLU A O 1
ATOM 716 N N . ARG A 1 90 ? 7.676 7.534 -3.065 1.00 93.50 90 ARG A N 1
ATOM 717 C CA . ARG A 1 90 ? 7.665 6.120 -3.481 1.00 93.50 90 ARG A CA 1
ATOM 718 C C . ARG A 1 90 ? 6.325 5.462 -3.155 1.00 93.50 90 ARG A C 1
ATOM 720 O O . ARG A 1 90 ? 5.719 4.873 -4.046 1.00 93.50 90 ARG A O 1
ATOM 727 N N . ILE A 1 91 ? 5.812 5.623 -1.935 1.00 95.25 91 ILE A N 1
ATOM 728 C CA . ILE A 1 91 ? 4.498 5.088 -1.533 1.00 95.25 91 ILE A CA 1
ATOM 729 C C . ILE A 1 91 ? 3.373 5.639 -2.421 1.00 95.25 91 ILE A C 1
ATOM 731 O O . ILE A 1 91 ? 2.539 4.880 -2.916 1.00 95.25 91 ILE A O 1
ATOM 735 N N . CYS A 1 92 ? 3.365 6.947 -2.685 1.00 94.06 92 CYS A N 1
ATOM 736 C CA . CYS A 1 92 ? 2.393 7.581 -3.576 1.00 94.06 92 CYS A CA 1
ATOM 737 C C . CYS A 1 92 ? 2.521 7.105 -5.032 1.00 94.06 92 CYS A C 1
ATOM 739 O O . CYS A 1 92 ? 1.530 7.032 -5.751 1.00 94.06 92 CYS A O 1
ATOM 741 N N . ARG A 1 93 ? 3.724 6.766 -5.498 1.00 93.81 93 ARG A N 1
ATOM 742 C CA . ARG A 1 93 ? 3.916 6.194 -6.836 1.00 93.81 93 ARG A CA 1
ATOM 743 C C . ARG A 1 93 ? 3.308 4.798 -6.928 1.00 93.81 93 ARG A C 1
ATOM 745 O O . ARG A 1 93 ? 2.564 4.529 -7.869 1.00 93.81 93 ARG A O 1
ATOM 752 N N . TRP A 1 94 ? 3.575 3.941 -5.944 1.00 95.06 94 TRP A N 1
ATOM 753 C CA . TRP A 1 94 ? 3.040 2.577 -5.903 1.00 95.06 94 TRP A CA 1
ATOM 754 C C . TRP A 1 94 ? 1.528 2.539 -5.729 1.00 95.06 94 TRP A C 1
ATOM 756 O O . TRP A 1 94 ? 0.856 1.746 -6.390 1.00 95.06 94 TRP A O 1
ATOM 766 N N . SER A 1 95 ? 0.972 3.460 -4.940 1.00 93.81 95 SER A N 1
ATOM 767 C CA . SER A 1 95 ? -0.479 3.606 -4.818 1.00 93.81 95 SER A CA 1
ATOM 768 C C . SER A 1 95 ? -1.153 3.893 -6.154 1.00 93.81 95 SER A C 1
ATOM 770 O O . SER A 1 95 ? -2.175 3.288 -6.476 1.00 93.81 95 SER A O 1
ATOM 772 N N . LEU A 1 96 ? -0.561 4.779 -6.959 1.00 93.31 96 LEU A N 1
ATOM 773 C CA . LEU A 1 96 ? -1.068 5.107 -8.285 1.00 93.31 96 LEU A CA 1
ATOM 774 C C . LEU A 1 96 ? -0.984 3.903 -9.224 1.00 93.31 96 LEU A C 1
ATOM 776 O O . LEU A 1 96 ? -1.937 3.661 -9.961 1.00 93.31 96 LEU A O 1
ATOM 780 N N . VAL A 1 97 ? 0.111 3.136 -9.187 1.00 92.88 97 VAL A N 1
ATOM 781 C CA . VAL A 1 97 ? 0.261 1.911 -9.994 1.00 92.88 97 VAL A CA 1
ATOM 782 C C . VAL A 1 97 ? -0.842 0.905 -9.656 1.00 92.88 97 VAL A C 1
ATOM 784 O O . VAL A 1 97 ? -1.545 0.462 -10.564 1.00 92.88 97 VAL A O 1
ATOM 787 N N . LEU A 1 98 ? -1.072 0.618 -8.371 1.00 92.06 98 LEU A N 1
ATOM 788 C CA . LEU A 1 98 ? -2.147 -0.278 -7.930 1.00 92.06 98 LEU A CA 1
ATOM 789 C C . LEU A 1 98 ? -3.529 0.226 -8.347 1.00 92.06 98 LEU A C 1
ATOM 791 O O . LEU A 1 98 ? -4.331 -0.531 -8.889 1.00 92.06 98 LEU A O 1
ATOM 795 N N . TYR A 1 99 ? -3.804 1.518 -8.163 1.00 91.44 99 TYR A N 1
ATOM 796 C CA . TYR A 1 99 ? -5.082 2.104 -8.565 1.00 91.44 99 TYR A CA 1
ATOM 797 C C . TYR A 1 99 ? -5.302 2.008 -10.081 1.00 91.44 99 TYR A C 1
ATOM 799 O O . TYR A 1 99 ? -6.415 1.767 -10.548 1.00 91.44 99 TYR A O 1
ATOM 807 N N . HIS A 1 100 ? -4.237 2.166 -10.869 1.00 90.69 100 HIS A N 1
ATOM 808 C CA . HIS A 1 100 ? -4.280 1.953 -12.311 1.00 90.69 100 HIS A CA 1
ATOM 809 C C . HIS A 1 100 ? -4.558 0.489 -12.674 1.00 90.69 100 HIS A C 1
ATOM 811 O O . HIS A 1 100 ? -5.394 0.261 -13.546 1.00 90.69 100 HIS A O 1
ATOM 817 N N . MET A 1 101 ? -3.941 -0.479 -11.990 1.00 88.81 101 MET A N 1
ATOM 818 C CA . MET A 1 101 ? -4.207 -1.910 -12.199 1.00 88.81 101 MET A CA 1
ATOM 819 C C . MET A 1 101 ? -5.671 -2.260 -11.921 1.00 88.81 101 MET A C 1
ATOM 821 O O . MET A 1 101 ? -6.336 -2.816 -12.788 1.00 88.81 101 MET A O 1
ATOM 825 N N . VAL A 1 102 ? -6.208 -1.840 -10.769 1.00 89.12 102 VAL A N 1
ATOM 826 C CA . VAL A 1 102 ? -7.621 -2.061 -10.398 1.00 89.12 102 VAL A CA 1
ATOM 827 C C . VAL A 1 102 ? -8.565 -1.542 -11.481 1.00 89.12 102 VAL A C 1
ATOM 829 O O . VAL A 1 102 ? -9.542 -2.199 -11.832 1.00 89.12 102 VAL A O 1
ATOM 832 N N . ARG A 1 103 ? -8.271 -0.360 -12.035 1.00 89.75 103 ARG A N 1
ATOM 833 C CA . ARG A 1 103 ? -9.101 0.259 -13.074 1.00 89.75 103 ARG A CA 1
ATOM 834 C C . ARG A 1 103 ? -9.023 -0.446 -14.423 1.00 89.75 103 ARG A C 1
ATOM 836 O O . ARG A 1 103 ? -10.041 -0.499 -15.106 1.00 89.75 103 ARG A O 1
ATOM 843 N N . ILE A 1 104 ? -7.838 -0.898 -14.832 1.00 86.25 104 ILE A N 1
ATOM 844 C CA . ILE A 1 104 ? -7.628 -1.551 -16.135 1.00 86.25 104 ILE A CA 1
ATOM 845 C C . ILE A 1 104 ? -8.278 -2.933 -16.140 1.00 86.25 104 ILE A C 1
ATOM 847 O O . ILE A 1 104 ? -9.033 -3.239 -17.057 1.00 86.25 104 ILE A O 1
ATOM 851 N N . GLU A 1 105 ? -8.055 -3.707 -15.081 1.00 82.88 105 GLU A N 1
ATOM 852 C CA . GLU A 1 105 ? -8.582 -5.069 -14.933 1.00 82.88 105 GLU A CA 1
ATOM 853 C C . GLU A 1 105 ? -10.040 -5.098 -14.443 1.00 82.88 105 GLU A C 1
ATOM 855 O O . GLU A 1 105 ? -10.640 -6.159 -14.312 1.00 82.88 105 GLU A O 1
ATOM 860 N N . GLN A 1 106 ? -10.627 -3.926 -14.160 1.00 84.62 106 GLN A N 1
ATOM 861 C CA . GLN A 1 106 ? -11.990 -3.779 -13.635 1.00 84.62 106 GLN A CA 1
ATOM 862 C C . GLN A 1 106 ? -12.239 -4.617 -12.368 1.00 84.62 106 GLN A C 1
ATOM 864 O O . GLN A 1 106 ? -13.320 -5.179 -12.176 1.00 84.62 106 GLN A O 1
ATOM 869 N N . PHE A 1 107 ? -11.242 -4.679 -11.481 1.00 83.62 107 PHE A N 1
ATOM 870 C CA . PHE A 1 107 ? -11.364 -5.393 -10.214 1.00 83.62 107 PHE A CA 1
ATOM 871 C C . PHE A 1 107 ? -12.447 -4.763 -9.333 1.00 83.62 107 PHE A C 1
ATOM 873 O O . PHE A 1 107 ? -12.403 -3.574 -9.003 1.00 83.62 107 PHE A O 1
ATOM 880 N N . ASN A 1 108 ? -13.387 -5.591 -8.883 1.00 87.00 108 ASN A N 1
ATOM 881 C CA . ASN A 1 108 ? -14.379 -5.206 -7.886 1.00 87.00 108 ASN A CA 1
ATOM 882 C C . ASN A 1 108 ? -13.772 -5.348 -6.488 1.00 87.00 108 ASN A C 1
ATOM 884 O O . ASN A 1 108 ? -13.810 -6.426 -5.898 1.00 87.00 108 ASN A O 1
ATOM 888 N N . LEU A 1 109 ? -13.193 -4.265 -5.968 1.00 88.31 109 LEU A N 1
ATOM 889 C CA . LEU A 1 109 ? -12.639 -4.266 -4.615 1.00 88.31 109 LEU A CA 1
ATOM 890 C C . LEU A 1 109 ? -13.753 -4.353 -3.551 1.00 88.31 109 LEU A C 1
ATOM 892 O O . LEU A 1 109 ? -14.796 -3.708 -3.712 1.00 88.31 109 LEU A O 1
ATOM 896 N N . PRO A 1 110 ? -13.530 -5.087 -2.444 1.00 89.25 110 PRO A N 1
ATOM 897 C CA . PRO A 1 110 ? -14.462 -5.145 -1.321 1.00 89.25 110 PRO A CA 1
ATOM 898 C C . PRO A 1 110 ? -14.754 -3.753 -0.738 1.00 89.25 110 PRO A C 1
ATOM 900 O O . PRO A 1 110 ? -13.917 -2.857 -0.828 1.00 89.25 110 PRO A O 1
ATOM 903 N N . PRO A 1 111 ? -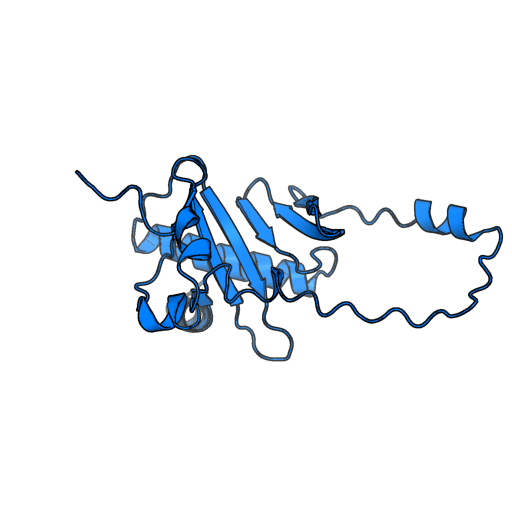15.890 -3.524 -0.060 1.00 89.69 111 PRO A N 1
ATOM 904 C CA . PRO A 1 111 ? -16.169 -2.232 0.567 1.00 89.69 111 PRO A CA 1
ATOM 905 C C . PRO A 1 111 ? -15.167 -1.859 1.665 1.00 89.69 111 PRO A C 1
ATOM 907 O O . PRO A 1 111 ? -14.846 -0.674 1.822 1.00 89.69 111 PRO A O 1
ATOM 910 N N . ARG A 1 112 ? -14.661 -2.851 2.410 1.00 90.56 112 ARG A N 1
ATOM 911 C CA . ARG A 1 112 ? -13.745 -2.697 3.549 1.00 90.56 112 ARG A CA 1
ATOM 912 C C . ARG A 1 112 ? -12.407 -3.386 3.290 1.00 90.56 112 ARG A C 1
ATOM 914 O O . ARG A 1 112 ? -12.018 -4.300 4.004 1.00 90.56 112 ARG A O 1
ATOM 921 N N . PHE A 1 113 ? -11.701 -2.903 2.273 1.00 91.69 113 PHE A N 1
ATOM 922 C CA . PHE A 1 113 ? -10.339 -3.341 1.985 1.00 91.69 113 PHE A CA 1
ATOM 923 C C . PHE A 1 113 ? -9.275 -2.353 2.469 1.00 91.69 113 PHE A C 1
ATOM 925 O O . PHE A 1 113 ? -9.538 -1.148 2.553 1.00 91.69 113 PHE A O 1
ATOM 932 N N . GLU A 1 114 ? -8.070 -2.866 2.687 1.00 94.56 114 GLU A N 1
ATOM 933 C CA . GLU A 1 114 ? -6.833 -2.100 2.863 1.00 94.56 114 GLU A CA 1
ATOM 934 C C . GLU A 1 114 ? -5.735 -2.652 1.951 1.00 94.56 114 GLU A C 1
ATOM 936 O O . GLU A 1 114 ? -5.791 -3.802 1.511 1.00 94.56 114 GLU A O 1
ATOM 941 N N . ILE A 1 115 ? -4.745 -1.815 1.649 1.00 94.88 115 ILE A N 1
ATOM 942 C CA . ILE A 1 115 ? -3.575 -2.171 0.848 1.00 94.88 115 ILE A CA 1
ATOM 943 C C . ILE A 1 115 ? -2.350 -2.035 1.736 1.00 94.88 115 ILE A C 1
ATOM 945 O O . ILE A 1 115 ? -2.060 -0.938 2.210 1.00 94.88 115 ILE A O 1
ATOM 949 N N . PHE A 1 116 ? -1.597 -3.110 1.910 1.00 94.81 116 PHE A N 1
ATOM 950 C CA . PHE A 1 116 ? -0.291 -3.028 2.540 1.00 94.81 116 PHE A CA 1
ATOM 951 C C . PHE A 1 116 ? 0.791 -2.801 1.486 1.00 94.81 116 PHE A C 1
ATOM 953 O O . PHE A 1 116 ? 0.800 -3.475 0.456 1.00 94.81 116 PHE A O 1
ATOM 960 N N . LEU A 1 117 ? 1.695 -1.855 1.747 1.00 95.25 117 LEU A N 1
ATOM 961 C CA . LEU A 1 117 ? 2.868 -1.580 0.921 1.00 95.25 117 LEU A CA 1
ATOM 962 C C . LEU A 1 117 ? 4.142 -1.650 1.758 1.00 95.25 117 LEU A C 1
ATOM 964 O O . LEU A 1 117 ? 4.297 -0.925 2.745 1.00 95.25 117 LEU A O 1
ATOM 968 N N . GLU A 1 118 ? 5.089 -2.450 1.290 1.00 93.56 118 GLU A N 1
ATOM 969 C CA . GLU A 1 118 ? 6.436 -2.559 1.842 1.00 93.56 118 GLU A CA 1
ATOM 970 C C . GLU A 1 118 ? 7.431 -2.192 0.738 1.00 93.56 118 GLU A C 1
ATOM 972 O O . GLU A 1 118 ? 7.452 -2.786 -0.343 1.00 93.56 118 GLU A O 1
ATOM 977 N N . LEU A 1 119 ? 8.207 -1.135 0.971 1.00 92.12 119 LEU A N 1
ATOM 978 C CA . LEU A 1 119 ? 9.246 -0.715 0.036 1.00 92.12 119 LEU A CA 1
ATOM 979 C C . LEU A 1 119 ? 10.473 -1.598 0.235 1.00 92.12 119 LEU A C 1
ATOM 981 O O . LEU A 1 119 ? 10.889 -1.809 1.371 1.00 92.12 119 LEU A O 1
ATOM 985 N N . GLU A 1 120 ? 11.088 -2.051 -0.856 1.00 87.06 120 GLU A N 1
ATOM 986 C CA . GLU A 1 120 ? 12.396 -2.691 -0.746 1.00 87.06 120 GLU A CA 1
ATOM 987 C C . GLU A 1 120 ? 13.463 -1.653 -0.363 1.00 87.06 120 GLU A C 1
ATOM 989 O O . GLU A 1 120 ? 13.467 -0.511 -0.858 1.00 87.06 120 GLU A O 1
ATOM 994 N N . GLU A 1 121 ? 14.348 -2.058 0.548 1.00 78.12 121 GLU A N 1
ATOM 995 C CA . GLU A 1 121 ? 15.519 -1.285 0.945 1.00 78.12 121 GLU A CA 1
ATOM 996 C C . GLU A 1 121 ? 16.604 -1.333 -0.146 1.00 78.12 121 GLU A C 1
ATOM 998 O O . GLU A 1 121 ? 16.811 -2.349 -0.807 1.00 78.12 121 GLU A O 1
ATOM 1003 N N . GLY A 1 122 ? 17.336 -0.229 -0.318 1.00 73.31 122 GLY A N 1
ATOM 1004 C CA . GLY A 1 122 ? 18.415 -0.111 -1.305 1.00 73.31 122 GLY A CA 1
ATOM 1005 C C . GLY A 1 122 ? 17.993 0.528 -2.633 1.00 73.31 122 GLY A C 1
ATOM 1006 O O . GLY A 1 122 ? 16.973 1.211 -2.718 1.00 73.31 122 GLY A O 1
ATOM 1007 N N . ASP A 1 123 ? 18.816 0.332 -3.669 1.00 63.69 123 ASP A N 1
ATOM 1008 C CA . ASP A 1 123 ? 18.660 0.982 -4.985 1.00 63.69 123 ASP A CA 1
ATOM 1009 C C . ASP A 1 123 ? 17.575 0.338 -5.871 1.00 63.69 123 ASP A C 1
ATOM 1011 O O . ASP A 1 123 ? 17.252 0.841 -6.952 1.00 63.69 123 ASP A O 1
ATOM 1015 N N . CYS A 1 124 ? 16.999 -0.783 -5.432 1.00 70.25 124 CYS A N 1
ATOM 1016 C CA . CYS A 1 124 ? 15.903 -1.443 -6.125 1.00 70.25 124 CYS A CA 1
ATOM 1017 C C . CYS A 1 124 ? 14.591 -0.691 -5.857 1.00 70.25 124 CYS A C 1
ATOM 1019 O O . CYS A 1 124 ? 14.051 -0.723 -4.753 1.00 70.25 124 CYS A O 1
ATOM 1021 N N . ASP A 1 125 ? 14.023 -0.049 -6.883 1.00 82.56 125 ASP A N 1
ATOM 1022 C CA . ASP A 1 125 ? 12.679 0.545 -6.801 1.00 82.56 125 ASP A CA 1
ATOM 1023 C C . ASP A 1 125 ? 11.598 -0.537 -6.951 1.00 82.56 125 ASP A C 1
ATOM 1025 O O . ASP A 1 125 ? 10.716 -0.420 -7.789 1.00 82.56 125 ASP A O 1
ATOM 1029 N N . ALA A 1 126 ? 11.694 -1.631 -6.198 1.00 89.88 126 ALA A N 1
ATOM 1030 C CA . ALA A 1 126 ? 10.642 -2.636 -6.113 1.00 89.88 126 ALA A CA 1
ATOM 1031 C C . ALA A 1 126 ? 9.789 -2.406 -4.862 1.00 89.88 126 ALA A C 1
ATOM 1033 O O . ALA A 1 126 ? 10.215 -1.7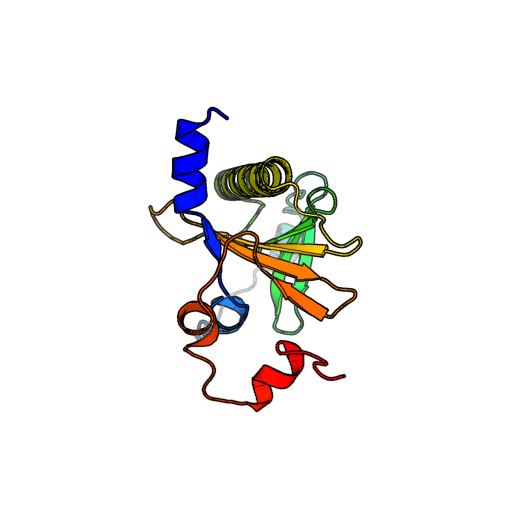76 -3.886 1.00 89.88 126 ALA A O 1
ATOM 1034 N N . CYS A 1 127 ? 8.557 -2.899 -4.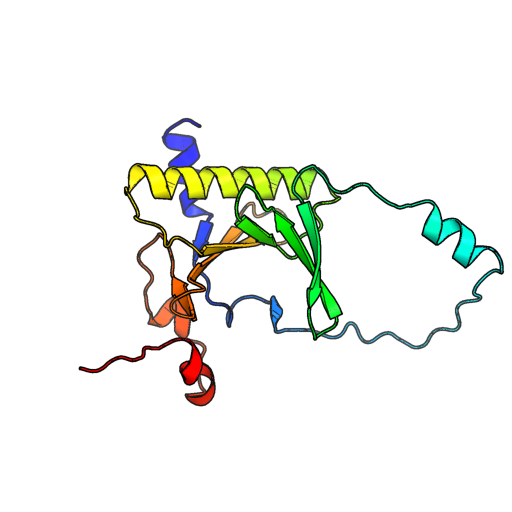907 1.00 92.38 127 CYS A N 1
ATOM 1035 C CA . CYS A 1 127 ? 7.610 -2.773 -3.811 1.00 92.38 127 CYS A CA 1
ATOM 1036 C C . CYS A 1 127 ? 6.828 -4.065 -3.656 1.00 92.38 127 CYS A C 1
ATOM 1038 O O . CYS A 1 127 ? 6.352 -4.636 -4.636 1.00 92.38 127 CYS A O 1
ATOM 1040 N N . ASN A 1 128 ? 6.704 -4.518 -2.420 1.00 92.81 128 ASN A N 1
ATOM 1041 C CA . ASN A 1 128 ? 5.878 -5.651 -2.071 1.00 92.81 128 ASN A CA 1
ATOM 1042 C C . ASN A 1 128 ? 4.482 -5.167 -1.676 1.00 92.81 128 ASN A C 1
ATOM 1044 O O . ASN A 1 128 ? 4.336 -4.104 -1.063 1.00 92.81 128 ASN A O 1
ATOM 1048 N N . TYR A 1 129 ? 3.460 -5.951 -2.007 1.00 93.56 129 TYR A N 1
ATOM 1049 C CA . TYR A 1 129 ? 2.087 -5.624 -1.646 1.00 93.56 129 TYR A CA 1
ATOM 1050 C C . TYR A 1 129 ? 1.228 -6.855 -1.368 1.00 93.56 129 TYR A C 1
ATOM 1052 O O . TYR A 1 129 ? 1.470 -7.950 -1.881 1.00 93.56 129 TYR A O 1
ATOM 1060 N N . TYR A 1 130 ? 0.166 -6.619 -0.609 1.00 92.38 130 TYR A N 1
ATOM 1061 C CA . TYR A 1 130 ? -1.029 -7.453 -0.561 1.00 92.38 130 TYR A CA 1
ATOM 1062 C C . TYR A 1 130 ? -2.240 -6.580 -0.241 1.00 92.38 130 TYR A C 1
ATOM 1064 O O . TYR A 1 130 ? -2.109 -5.452 0.249 1.00 92.38 130 TYR A O 1
ATOM 1072 N N . LEU A 1 131 ? -3.430 -7.090 -0.541 1.00 91.31 131 LEU A N 1
ATOM 1073 C CA . LEU A 1 131 ? -4.692 -6.484 -0.147 1.00 91.31 131 LEU A CA 1
ATOM 1074 C C . LEU A 1 131 ? -5.339 -7.338 0.933 1.00 91.31 131 LEU A C 1
ATOM 1076 O O . LEU A 1 131 ? -5.213 -8.559 0.926 1.00 91.31 131 LEU A O 1
ATOM 1080 N N . VAL A 1 132 ? -6.048 -6.689 1.848 1.00 89.69 132 VAL A N 1
ATOM 1081 C CA . VAL A 1 132 ? -6.813 -7.351 2.907 1.00 89.69 132 VAL A CA 1
ATOM 1082 C C . VAL A 1 132 ? -8.272 -6.993 2.734 1.00 89.69 132 VAL A C 1
ATOM 1084 O O . VAL A 1 132 ? -8.599 -5.813 2.647 1.00 89.69 132 VAL A O 1
ATOM 1087 N N . ASP A 1 133 ? -9.144 -7.994 2.711 1.00 88.25 133 ASP A N 1
ATOM 1088 C CA . ASP A 1 133 ? -10.581 -7.825 2.896 1.00 88.25 133 ASP A CA 1
ATOM 1089 C C . ASP A 1 133 ? -10.918 -8.052 4.372 1.00 88.25 133 ASP A C 1
ATOM 1091 O O . ASP A 1 133 ? -10.766 -9.154 4.903 1.00 88.25 133 ASP A O 1
ATOM 1095 N N . HIS A 1 134 ? -11.369 -6.999 5.051 1.00 86.69 134 HIS A N 1
ATOM 1096 C CA . HIS A 1 134 ? -11.722 -7.061 6.469 1.00 86.69 134 HIS A CA 1
ATOM 1097 C C . HIS A 1 134 ? -13.069 -7.732 6.737 1.00 86.69 134 HIS A C 1
ATOM 1099 O O . HIS A 1 134 ? -13.328 -8.112 7.881 1.00 86.69 134 HIS A O 1
ATOM 1105 N N . ASP A 1 135 ? -13.938 -7.862 5.733 1.00 84.62 135 ASP A N 1
ATOM 1106 C CA . ASP A 1 135 ? -15.239 -8.512 5.901 1.00 84.62 135 ASP A CA 1
ATOM 1107 C C . ASP A 1 135 ? -15.091 -10.040 5.880 1.00 84.62 135 ASP A C 1
ATOM 1109 O O . ASP A 1 135 ? -15.683 -10.726 6.715 1.00 84.62 135 ASP A O 1
ATOM 1113 N N . SER A 1 136 ? -14.248 -10.572 4.993 1.00 81.94 136 SER A N 1
ATOM 1114 C CA . SER A 1 136 ? -13.906 -12.002 4.931 1.00 81.94 136 SER A CA 1
ATOM 1115 C C . SER A 1 136 ? -12.679 -12.389 5.763 1.00 81.94 136 SER A C 1
ATOM 1117 O O . SER A 1 136 ? -12.460 -13.578 5.983 1.00 81.94 136 SER A O 1
ATOM 1119 N N . GLN A 1 137 ? -11.897 -11.411 6.234 1.00 84.31 137 GLN A N 1
ATOM 1120 C CA . GLN A 1 137 ? -10.602 -11.604 6.904 1.00 84.31 137 GLN A CA 1
ATOM 1121 C C . GLN A 1 137 ? -9.591 -12.359 6.028 1.00 84.31 137 GLN A C 1
ATOM 1123 O O . GLN A 1 137 ? -8.869 -13.229 6.511 1.00 84.31 137 GLN A O 1
ATOM 1128 N N . THR A 1 138 ? -9.546 -12.040 4.733 1.00 81.50 138 THR A N 1
ATOM 1129 C CA . THR A 1 138 ? -8.669 -12.718 3.767 1.00 81.50 138 THR A CA 1
ATOM 1130 C C . THR A 1 138 ? -7.688 -11.765 3.107 1.00 81.50 138 THR A C 1
ATOM 1132 O O . THR A 1 138 ? -8.036 -10.633 2.771 1.00 81.50 138 THR A O 1
ATOM 1135 N N . GLU A 1 139 ? -6.488 -12.267 2.841 1.00 86.69 139 GLU A N 1
ATOM 1136 C CA . GLU A 1 139 ? -5.519 -11.623 1.957 1.00 86.69 139 GLU A CA 1
ATOM 1137 C C . GLU A 1 139 ? -5.786 -12.001 0.495 1.00 86.69 139 GLU A C 1
ATOM 1139 O O . GLU A 1 139 ? -6.204 -13.123 0.200 1.00 86.69 139 GLU A O 1
ATOM 1144 N N . PHE A 1 140 ? -5.546 -11.067 -0.423 1.00 85.56 140 PHE A N 1
ATOM 1145 C CA . PHE A 1 140 ? -5.643 -11.291 -1.863 1.00 85.56 140 PHE A CA 1
ATOM 1146 C C . PHE A 1 140 ? -4.704 -10.364 -2.650 1.00 85.56 140 PHE A C 1
ATOM 1148 O O . PHE A 1 140 ? -4.149 -9.399 -2.118 1.00 85.56 140 PHE A O 1
ATOM 1155 N N . TRP A 1 141 ? -4.537 -10.651 -3.942 1.00 90.75 141 TRP A N 1
ATOM 1156 C CA . TRP A 1 141 ? -3.625 -9.943 -4.844 1.00 90.75 141 TRP A CA 1
ATOM 1157 C C . TRP A 1 141 ? -4.342 -9.537 -6.133 1.00 90.75 141 TRP A C 1
ATOM 1159 O O . TRP A 1 141 ? -5.375 -10.104 -6.482 1.00 90.75 141 TRP A O 1
ATOM 1169 N N . LEU A 1 142 ? -3.803 -8.537 -6.836 1.00 86.38 142 LEU A N 1
ATOM 1170 C CA . LEU A 1 142 ? -4.340 -8.095 -8.134 1.00 86.38 142 LEU A CA 1
ATOM 1171 C C . LEU A 1 142 ? -3.755 -8.876 -9.314 1.00 86.38 142 LEU A C 1
ATOM 1173 O O . LEU A 1 142 ? -4.225 -8.740 -10.437 1.00 86.38 142 LEU A O 1
ATOM 1177 N N . GLN A 1 143 ? -2.686 -9.627 -9.073 1.00 81.81 143 GLN A N 1
ATOM 1178 C CA . GLN A 1 143 ? -2.017 -10.457 -10.063 1.00 81.81 143 GLN A CA 1
ATOM 1179 C C . GLN A 1 143 ? -2.266 -11.921 -9.727 1.00 81.81 143 GLN A C 1
ATOM 1181 O O . GLN A 1 143 ? -2.374 -12.276 -8.550 1.00 81.81 143 GLN A O 1
ATOM 1186 N N . ASP A 1 144 ? -2.297 -12.760 -10.760 1.00 74.88 144 ASP A N 1
ATOM 1187 C CA . ASP A 1 144 ? -2.265 -14.202 -10.569 1.00 74.88 144 ASP A CA 1
ATOM 1188 C C . ASP A 1 144 ? -0.965 -14.583 -9.864 1.00 74.88 144 ASP A C 1
ATOM 1190 O O . ASP A 1 144 ? 0.137 -14.280 -10.326 1.00 74.88 144 ASP A O 1
ATOM 1194 N N . VAL A 1 145 ? -1.115 -15.247 -8.726 1.00 69.62 145 VAL A N 1
ATOM 1195 C CA . VAL A 1 145 ? -0.008 -15.745 -7.921 1.00 69.62 145 VAL A CA 1
ATOM 1196 C C . VAL A 1 145 ? -0.045 -17.254 -7.880 1.00 69.62 145 VAL A C 1
ATOM 1198 O O . VAL A 1 145 ? -1.082 -17.864 -7.617 1.00 69.62 145 VAL A O 1
ATOM 1201 N N . ASN A 1 146 ? 1.114 -17.866 -8.100 1.00 68.44 146 ASN A N 1
ATOM 1202 C CA . ASN A 1 146 ? 1.278 -19.278 -7.826 1.00 68.44 146 ASN A CA 1
ATOM 1203 C C . ASN A 1 146 ? 1.271 -19.490 -6.305 1.00 68.44 146 ASN A C 1
ATOM 1205 O O . ASN A 1 146 ? 2.079 -18.903 -5.580 1.00 68.44 146 ASN A O 1
ATOM 1209 N N . SER A 1 147 ? 0.370 -20.345 -5.817 1.00 61.84 147 SER A N 1
ATOM 1210 C CA . SER A 1 147 ? 0.272 -20.668 -4.394 1.00 61.84 147 SER A CA 1
ATOM 1211 C C . SER A 1 147 ? 1.588 -21.197 -3.828 1.00 61.84 147 SER A C 1
ATOM 1213 O O . SER A 1 147 ? 1.920 -20.900 -2.685 1.00 61.84 147 SER A O 1
ATOM 1215 N N . ASP A 1 148 ? 2.367 -21.926 -4.626 1.00 62.25 148 ASP A N 1
ATOM 1216 C CA . ASP A 1 148 ? 3.640 -22.494 -4.179 1.00 62.25 148 ASP A CA 1
ATOM 1217 C C . ASP A 1 148 ? 4.707 -21.411 -3.945 1.00 62.25 148 ASP A C 1
ATOM 1219 O O . ASP A 1 148 ? 5.579 -21.571 -3.094 1.00 62.25 148 ASP A O 1
ATOM 1223 N N . GLU A 1 149 ? 4.618 -20.278 -4.644 1.00 63.03 149 GLU A N 1
ATOM 1224 C CA . GLU A 1 149 ? 5.555 -19.155 -4.517 1.00 63.03 149 GLU A CA 1
ATOM 1225 C C . GLU A 1 149 ? 5.201 -18.241 -3.336 1.00 63.03 149 GLU A C 1
ATOM 1227 O O . GLU A 1 149 ? 6.088 -17.740 -2.644 1.00 63.03 149 GLU A O 1
ATOM 1232 N N . VAL A 1 150 ? 3.907 -18.059 -3.060 1.00 60.19 150 VAL A N 1
ATOM 1233 C CA . VAL A 1 150 ? 3.414 -17.180 -1.983 1.00 60.19 150 VAL A CA 1
ATOM 1234 C C . VAL A 1 150 ? 3.311 -17.903 -0.636 1.00 60.19 150 VAL A C 1
ATOM 1236 O O . VAL A 1 150 ? 3.576 -17.316 0.416 1.00 60.19 150 VAL A O 1
ATOM 1239 N N . PHE A 1 151 ? 2.958 -19.192 -0.651 1.00 61.88 151 PHE A N 1
ATOM 1240 C CA . PHE A 1 151 ? 2.762 -20.016 0.547 1.00 61.88 151 PHE A CA 1
ATOM 1241 C C . PHE A 1 151 ? 3.874 -21.050 0.777 1.00 61.88 151 PHE A C 1
ATOM 1243 O O . PHE A 1 151 ? 3.831 -21.761 1.782 1.00 61.88 151 PHE A O 1
ATOM 1250 N N . GLY A 1 152 ? 4.891 -21.123 -0.090 1.00 50.22 152 GLY A N 1
ATOM 1251 C CA . GLY A 1 152 ? 5.964 -22.131 -0.054 1.00 50.22 152 GLY A CA 1
ATOM 1252 C C . GLY A 1 152 ? 6.802 -22.199 1.232 1.00 50.22 152 GLY A C 1
ATOM 1253 O O . GLY A 1 152 ? 7.604 -23.116 1.393 1.00 50.22 152 GLY A O 1
ATOM 1254 N N . LEU A 1 153 ? 6.608 -21.269 2.174 1.00 48.50 153 LEU A N 1
ATOM 1255 C CA . LEU A 1 153 ? 7.271 -21.244 3.483 1.00 48.50 153 LEU A CA 1
ATOM 1256 C C . LEU A 1 153 ? 6.364 -21.668 4.657 1.00 48.50 153 LEU A C 1
ATOM 1258 O O . LEU A 1 153 ? 6.839 -21.775 5.791 1.00 48.50 153 LEU A O 1
ATOM 1262 N N . ILE A 1 154 ? 5.078 -21.964 4.431 1.00 44.59 154 ILE A N 1
ATOM 1263 C CA . ILE A 1 154 ? 4.154 -22.353 5.508 1.00 44.59 154 ILE A CA 1
ATOM 1264 C C . ILE A 1 154 ? 4.309 -23.847 5.825 1.00 44.59 154 ILE A C 1
ATOM 1266 O O . ILE A 1 154 ? 3.545 -24.700 5.387 1.00 44.59 154 ILE A O 1
ATOM 1270 N N . THR A 1 155 ? 5.300 -24.178 6.653 1.00 41.88 155 THR A N 1
ATOM 1271 C CA . THR A 1 155 ? 5.528 -25.545 7.167 1.00 41.88 155 THR A CA 1
ATOM 1272 C C . THR A 1 155 ? 4.616 -25.925 8.344 1.00 41.88 155 THR A C 1
ATOM 1274 O O . THR A 1 155 ? 4.689 -27.047 8.844 1.00 41.88 155 THR A O 1
ATOM 1277 N N . ASN A 1 156 ? 3.727 -25.031 8.800 1.00 38.41 156 ASN A N 1
ATOM 1278 C CA . ASN A 1 156 ? 2.854 -25.286 9.947 1.00 38.41 156 ASN A CA 1
ATOM 1279 C C . ASN A 1 156 ? 1.392 -24.908 9.674 1.00 38.41 156 ASN A C 1
ATOM 1281 O O . ASN A 1 156 ? 1.012 -23.740 9.630 1.00 38.41 156 ASN A O 1
ATOM 1285 N N . ILE A 1 157 ? 0.550 -25.937 9.587 1.00 41.00 157 ILE A N 1
ATOM 1286 C CA . ILE A 1 157 ? -0.888 -25.879 9.282 1.00 41.00 157 ILE A CA 1
ATOM 1287 C C . ILE A 1 157 ? -1.680 -25.091 10.352 1.00 41.00 157 ILE A C 1
ATOM 1289 O O . ILE A 1 157 ? -2.816 -24.688 10.123 1.00 41.00 157 ILE A O 1
ATOM 1293 N N . ARG A 1 158 ? -1.091 -24.788 11.521 1.00 38.34 158 ARG A N 1
ATOM 1294 C CA . ARG A 1 158 ? -1.726 -23.899 12.512 1.00 38.34 158 ARG A CA 1
ATOM 1295 C C . ARG A 1 158 ? -1.756 -22.427 12.089 1.00 38.34 158 ARG A C 1
ATOM 1297 O O . ARG A 1 158 ? -2.650 -21.720 12.542 1.00 38.34 158 ARG A O 1
ATOM 1304 N N . ALA A 1 159 ? -0.848 -21.991 11.213 1.00 34.91 159 ALA A N 1
ATOM 1305 C CA . ALA A 1 159 ? -0.874 -20.650 10.623 1.00 34.91 159 ALA A CA 1
ATOM 1306 C C . ALA A 1 159 ? -1.921 -20.527 9.497 1.00 34.91 159 ALA A C 1
ATOM 1308 O O . ALA A 1 159 ? -2.453 -19.449 9.265 1.00 34.91 159 ALA A O 1
ATOM 1309 N N . LEU A 1 160 ? -2.310 -21.647 8.873 1.00 37.69 160 LEU A N 1
ATOM 1310 C CA . LEU A 1 160 ? -3.310 -21.680 7.797 1.00 37.69 160 LEU A CA 1
ATOM 1311 C C . LEU A 1 160 ? -4.751 -21.439 8.265 1.00 37.69 160 LEU A C 1
ATOM 1313 O O . LEU A 1 160 ? -5.628 -21.221 7.433 1.00 37.69 160 LEU A O 1
ATOM 1317 N N . ARG A 1 161 ? -5.016 -21.444 9.580 1.00 31.27 161 ARG A N 1
ATOM 1318 C CA . ARG A 1 161 ? -6.381 -21.274 10.102 1.00 31.27 161 ARG A CA 1
ATOM 1319 C C . ARG A 1 161 ? -6.945 -19.857 9.905 1.00 31.27 161 ARG A C 1
ATOM 1321 O O . ARG A 1 161 ? -8.140 -19.684 10.109 1.00 31.27 161 ARG A O 1
ATOM 1328 N N . MET A 1 162 ? -6.121 -18.880 9.517 1.00 40.56 162 MET A N 1
ATOM 1329 C CA . MET A 1 162 ? -6.581 -17.521 9.196 1.00 40.56 162 MET A CA 1
ATOM 1330 C C . MET A 1 162 ? -6.715 -17.250 7.690 1.00 40.56 162 MET A C 1
ATOM 1332 O O . MET A 1 162 ? -7.509 -16.394 7.330 1.00 40.56 162 MET A O 1
ATOM 1336 N N . SER A 1 163 ? -6.014 -17.983 6.814 1.00 42.66 163 SER A N 1
ATOM 1337 C CA . SER A 1 163 ? -5.872 -17.555 5.405 1.00 42.66 163 SER A CA 1
ATOM 1338 C C . SER A 1 163 ? -6.350 -18.558 4.353 1.00 42.66 163 SER A C 1
ATOM 1340 O O . SER A 1 163 ? -6.430 -18.204 3.182 1.00 42.66 163 SER A O 1
ATOM 1342 N N . ILE A 1 164 ? -6.720 -19.789 4.721 1.00 38.00 164 ILE A N 1
ATOM 1343 C CA . ILE A 1 164 ? -7.307 -20.751 3.775 1.00 38.00 164 ILE A CA 1
ATOM 1344 C C . ILE A 1 164 ? -8.685 -21.138 4.278 1.00 38.00 164 ILE A C 1
ATOM 1346 O O . ILE A 1 164 ? -8.884 -22.151 4.933 1.00 38.00 164 ILE A O 1
ATOM 1350 N N . VAL A 1 165 ? -9.621 -20.266 3.938 1.00 38.94 165 VAL A N 1
ATOM 1351 C CA . VAL A 1 165 ? -10.999 -20.589 3.623 1.00 38.94 165 VAL A CA 1
ATOM 1352 C C . VAL A 1 165 ? -11.790 -21.341 4.702 1.00 38.94 165 VAL A C 1
ATOM 1354 O O . VAL A 1 165 ? -11.639 -22.530 4.974 1.00 38.94 165 VAL A O 1
ATOM 1357 N N . LEU A 1 166 ? -12.826 -20.650 5.163 1.00 36.78 166 LEU A N 1
ATOM 1358 C CA . LEU A 1 166 ? -14.171 -21.213 5.228 1.00 36.78 166 LEU A CA 1
ATOM 1359 C C . LEU A 1 166 ? -14.567 -21.832 3.859 1.00 36.78 166 LEU A C 1
ATOM 1361 O O . LEU A 1 166 ? -15.496 -21.359 3.213 1.00 36.78 166 LEU A O 1
ATOM 1365 N N . LEU A 1 167 ? -13.838 -22.844 3.360 1.00 41.34 167 LEU A N 1
ATOM 1366 C CA . LEU A 1 167 ? -14.260 -23.679 2.235 1.00 41.34 167 LEU A CA 1
ATOM 1367 C C . LEU A 1 167 ? -14.874 -24.919 2.840 1.00 41.34 167 LEU A C 1
ATOM 1369 O O . LEU A 1 167 ? -14.171 -25.805 3.332 1.00 41.34 167 LEU A O 1
ATOM 1373 N N . ASN A 1 168 ? -16.197 -24.942 2.768 1.00 26.80 168 ASN A N 1
ATOM 1374 C CA . ASN A 1 168 ? -17.009 -25.999 2.164 1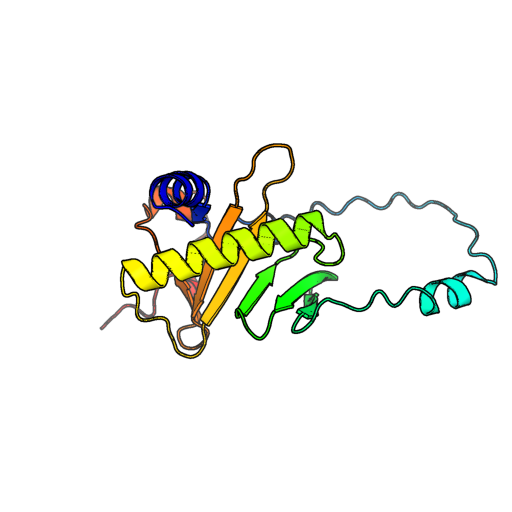.00 26.80 168 ASN A CA 1
ATOM 1375 C C . ASN A 1 168 ? -18.312 -26.153 2.955 1.00 26.80 168 ASN A C 1
ATOM 1377 O O . ASN A 1 168 ? -18.289 -26.062 4.184 1.00 26.80 168 ASN A O 1
ATOM 1381 N N . PRO A 1 169 ? -19.361 -26.681 2.316 1.00 39.97 169 PRO A N 1
ATOM 1382 C CA . PRO A 1 169 ? -20.078 -26.228 1.125 1.00 39.97 169 PRO A CA 1
ATOM 1383 C C . PRO A 1 169 ? -21.383 -25.489 1.483 1.00 39.97 169 PRO A C 1
ATOM 1385 O O . PRO A 1 169 ? -21.845 -25.595 2.642 1.00 39.97 169 PRO A O 1
#